Protein AF-A0A6C0ICA8-F1 (afdb_monomer)

Sequence (171 aa):
MSYQELGDITKPAILRLAHRVGVVRVSGLMFEETRGILGSFLQEFLRRVVIHTEHDRKHTISVNHVYASMWPNKVLLTTKDLKDCQSKSKDIQTCLSIPKAPFERLVRAIVQVYKKDLRIQGEAALLIQYYTEMYLLKLWSLAHRMAMHGHRMTVEPRDLQSARYALKMAM

Organism: NCBI:txid1070528

Structure (mmCIF, N/CA/C/O backbone):
data_AF-A0A6C0ICA8-F1
#
_entry.id   AF-A0A6C0ICA8-F1
#
loop_
_atom_site.group_PDB
_atom_site.id
_atom_site.type_symbol
_atom_site.label_atom_id
_atom_site.label_alt_id
_atom_site.label_comp_id
_atom_site.label_asym_id
_atom_site.label_entity_id
_atom_site.label_seq_id
_atom_site.pdbx_PDB_ins_code
_atom_site.Cartn_x
_atom_site.Cartn_y
_atom_site.Cartn_z
_atom_site.occupancy
_atom_site.B_iso_or_equiv
_atom_site.auth_seq_id
_atom_site.auth_comp_id
_atom_site.auth_asym_id
_atom_site.auth_atom_id
_atom_site.pdbx_PDB_model_num
ATOM 1 N N . MET A 1 1 ? -13.265 -8.937 -6.103 1.00 47.97 1 MET A N 1
ATOM 2 C CA . MET A 1 1 ? -13.313 -7.470 -5.933 1.00 47.97 1 MET A CA 1
ATOM 3 C C . MET A 1 1 ? -13.176 -6.861 -7.312 1.00 47.97 1 MET A C 1
ATOM 5 O O . MET A 1 1 ? -12.211 -7.181 -7.994 1.00 47.97 1 MET A O 1
ATOM 9 N N . SER A 1 2 ? -14.178 -6.112 -7.764 1.00 43.03 2 SER A N 1
ATOM 10 C CA . SER A 1 2 ? -14.187 -5.490 -9.088 1.00 43.03 2 SER A CA 1
ATOM 11 C C . SER A 1 2 ? -13.023 -4.504 -9.209 1.00 43.03 2 SER A C 1
ATOM 13 O O . SER A 1 2 ? -12.790 -3.677 -8.332 1.00 43.03 2 SER A O 1
ATOM 15 N N . TYR A 1 3 ? -12.282 -4.603 -10.310 1.00 48.94 3 TYR A N 1
ATOM 16 C CA . TYR A 1 3 ? -11.069 -3.838 -10.620 1.00 48.94 3 TYR A CA 1
ATOM 17 C C . TYR A 1 3 ? -11.259 -2.303 -10.652 1.00 48.94 3 TYR A C 1
ATOM 19 O O . TYR A 1 3 ? -10.282 -1.568 -10.782 1.00 48.94 3 TYR A O 1
ATOM 27 N N . GLN A 1 4 ? -12.494 -1.809 -10.509 1.00 46.94 4 GLN A N 1
ATOM 28 C CA . GLN A 1 4 ? -12.851 -0.391 -10.577 1.00 46.94 4 GLN A CA 1
ATOM 29 C C . GLN A 1 4 ? -12.370 0.446 -9.380 1.00 46.94 4 GLN A C 1
ATOM 31 O O . GLN A 1 4 ? -12.014 1.603 -9.580 1.00 46.94 4 GLN A O 1
ATOM 36 N N . GLU A 1 5 ? -12.273 -0.106 -8.165 1.00 50.31 5 G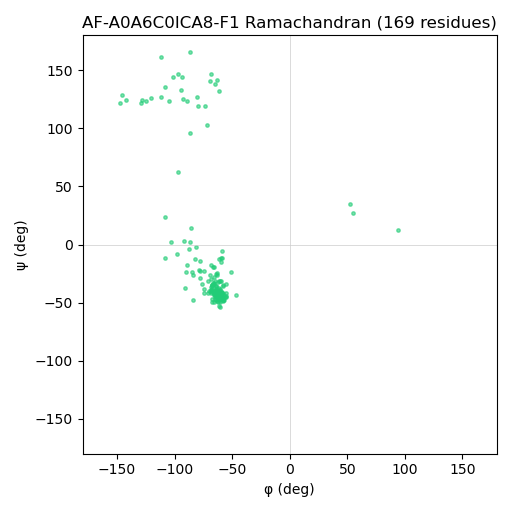LU A N 1
ATOM 37 C CA . GLU A 1 5 ? -11.858 0.685 -6.985 1.00 50.31 5 GLU A CA 1
ATOM 38 C C . GLU A 1 5 ? -10.342 0.934 -6.908 1.00 50.31 5 GLU A C 1
ATOM 40 O O . GLU A 1 5 ? -9.880 1.817 -6.189 1.00 50.31 5 GLU A O 1
ATOM 45 N N . LEU A 1 6 ? -9.541 0.204 -7.693 1.00 57.41 6 LEU A N 1
ATOM 46 C CA . LEU A 1 6 ? -8.088 0.400 -7.756 1.00 57.41 6 LEU A CA 1
ATOM 47 C C . LEU A 1 6 ? -7.646 1.451 -8.787 1.00 57.41 6 LEU A C 1
ATOM 49 O O . LEU A 1 6 ? -6.455 1.778 -8.855 1.00 57.41 6 LEU A O 1
ATOM 53 N N . GLY A 1 7 ? -8.584 2.003 -9.564 1.00 58.06 7 GLY A N 1
ATOM 54 C CA . GLY A 1 7 ? -8.331 3.110 -10.491 1.00 58.06 7 GLY A CA 1
ATOM 55 C C . GLY A 1 7 ? -7.896 4.402 -9.789 1.00 58.06 7 GLY A C 1
ATOM 56 O O . GLY A 1 7 ? -7.139 5.185 -10.363 1.00 58.06 7 GLY A O 1
ATOM 57 N N . ASP A 1 8 ? -8.279 4.573 -8.520 1.00 63.91 8 ASP A N 1
ATOM 58 C CA . ASP A 1 8 ? -7.925 5.729 -7.688 1.00 63.91 8 ASP A CA 1
ATOM 59 C C . ASP A 1 8 ? -6.418 5.815 -7.383 1.00 63.91 8 ASP A C 1
ATOM 61 O O . ASP A 1 8 ? -5.888 6.887 -7.070 1.00 63.91 8 ASP A O 1
ATOM 65 N N . ILE A 1 9 ? -5.687 4.703 -7.522 1.00 74.75 9 ILE A N 1
ATOM 66 C CA . ILE A 1 9 ? -4.230 4.691 -7.391 1.00 74.75 9 ILE A CA 1
ATOM 67 C C . ILE A 1 9 ? -3.618 5.030 -8.742 1.00 74.75 9 ILE A C 1
ATOM 69 O O . ILE A 1 9 ? -3.441 4.199 -9.645 1.00 74.75 9 ILE A O 1
ATOM 73 N N . THR A 1 10 ? -3.303 6.313 -8.866 1.00 80.25 10 THR A N 1
ATOM 74 C CA . THR A 1 10 ? -2.771 6.914 -10.082 1.00 80.25 10 THR A CA 1
ATOM 75 C C . THR A 1 10 ? -1.405 6.318 -10.449 1.00 80.25 10 THR A C 1
ATOM 77 O O . THR A 1 10 ? -0.557 6.062 -9.593 1.00 80.25 10 THR A O 1
ATOM 80 N N . LYS A 1 11 ? -1.160 6.123 -11.754 1.00 84.00 11 LYS A N 1
ATOM 81 C CA . LYS A 1 11 ? 0.163 5.739 -12.291 1.00 84.00 11 LYS A CA 1
ATOM 82 C C 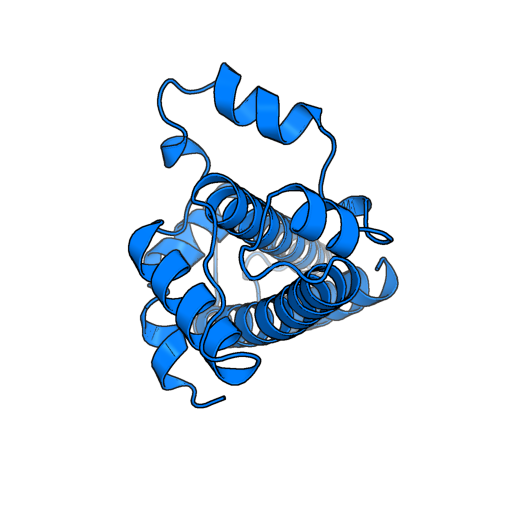. LYS A 1 11 ? 1.319 6.590 -11.717 1.00 84.00 11 LYS A C 1
ATOM 84 O O . LYS A 1 11 ? 2.321 5.995 -11.320 1.00 84.00 11 LYS A O 1
ATOM 89 N N . PRO A 1 12 ? 1.204 7.932 -11.585 1.00 85.31 12 PRO A N 1
ATOM 90 C CA . PRO A 1 12 ? 2.254 8.741 -10.964 1.00 85.31 12 PRO A CA 1
ATOM 91 C C . PRO A 1 12 ? 2.539 8.395 -9.497 1.00 85.31 12 PRO A C 1
ATOM 93 O O . PRO A 1 12 ? 3.688 8.510 -9.083 1.00 85.31 12 PRO A O 1
ATOM 96 N N . ALA A 1 13 ? 1.557 7.942 -8.708 1.00 84.56 13 ALA A N 1
ATOM 97 C CA . ALA A 1 13 ? 1.817 7.512 -7.331 1.00 84.56 13 ALA A CA 1
ATOM 98 C C . ALA A 1 13 ? 2.723 6.272 -7.284 1.00 84.56 13 ALA A C 1
ATOM 100 O O . ALA A 1 13 ? 3.671 6.225 -6.502 1.00 84.56 13 ALA A O 1
ATOM 101 N N . ILE A 1 14 ? 2.483 5.307 -8.178 1.00 86.81 14 ILE A N 1
ATOM 102 C CA . ILE A 1 14 ? 3.310 4.099 -8.302 1.00 86.81 14 ILE A CA 1
ATOM 103 C C . ILE A 1 14 ? 4.714 4.451 -8.814 1.00 86.81 14 ILE A C 1
ATOM 105 O O . ILE A 1 14 ? 5.700 3.932 -8.300 1.00 86.81 14 ILE A O 1
ATOM 109 N N . LEU A 1 15 ? 4.828 5.371 -9.777 1.00 87.31 15 LEU A N 1
ATOM 110 C CA . LEU A 1 15 ? 6.134 5.828 -10.263 1.00 87.31 15 LEU A CA 1
ATOM 111 C C . LEU A 1 15 ? 6.949 6.538 -9.177 1.00 87.31 15 LEU A C 1
ATOM 113 O O . LEU A 1 15 ? 8.142 6.277 -9.064 1.00 87.31 15 LEU A O 1
ATOM 117 N N . ARG A 1 16 ? 6.324 7.373 -8.333 1.00 86.75 16 ARG A N 1
ATOM 118 C CA . ARG A 1 16 ? 7.013 7.987 -7.182 1.00 86.75 16 ARG A CA 1
ATOM 119 C C . ARG A 1 16 ? 7.597 6.934 -6.238 1.00 86.75 16 ARG A C 1
ATOM 121 O O . ARG A 1 16 ? 8.737 7.088 -5.806 1.00 86.75 16 ARG A O 1
ATOM 128 N N . LEU A 1 17 ? 6.856 5.854 -5.969 1.00 84.19 17 LEU A N 1
ATOM 129 C CA . LEU A 1 17 ? 7.352 4.724 -5.174 1.00 84.19 17 LEU A CA 1
ATOM 130 C C . LEU A 1 17 ? 8.540 4.033 -5.855 1.00 84.19 17 LEU A C 1
ATOM 132 O O . LEU A 1 17 ? 9.567 3.817 -5.218 1.00 84.19 17 LEU A O 1
ATOM 136 N N . ALA A 1 18 ? 8.423 3.724 -7.148 1.00 85.81 18 ALA A N 1
ATOM 137 C CA . ALA A 1 18 ? 9.469 3.031 -7.897 1.00 85.81 18 ALA A CA 1
ATOM 138 C C . ALA A 1 18 ? 10.762 3.864 -7.975 1.00 85.81 18 ALA A C 1
ATOM 140 O O . ALA A 1 18 ? 11.852 3.360 -7.701 1.00 85.81 18 ALA A O 1
ATOM 141 N N . HIS A 1 19 ? 10.645 5.161 -8.264 1.00 84.81 19 HIS A N 1
ATOM 142 C CA . HIS A 1 19 ? 11.791 6.066 -8.354 1.00 84.81 19 HIS A CA 1
ATOM 143 C C . HIS A 1 19 ? 12.456 6.287 -6.992 1.00 84.81 19 HIS A C 1
ATOM 145 O O . HIS A 1 19 ? 13.679 6.366 -6.924 1.00 84.81 19 HIS A O 1
ATOM 151 N N . ARG A 1 20 ? 11.688 6.313 -5.892 1.00 81.56 20 ARG A N 1
ATOM 152 C CA . ARG A 1 20 ? 12.242 6.384 -4.528 1.00 81.56 20 ARG A CA 1
ATOM 153 C C . ARG A 1 20 ? 13.140 5.187 -4.199 1.00 81.56 20 ARG A C 1
ATOM 155 O O . ARG A 1 20 ? 14.087 5.327 -3.436 1.00 81.56 20 ARG A O 1
ATOM 162 N N . VAL A 1 21 ? 12.848 4.025 -4.777 1.00 81.25 21 VAL A N 1
ATOM 163 C CA . VAL A 1 21 ? 13.643 2.798 -4.626 1.00 81.25 21 VAL A CA 1
ATOM 164 C C . VAL A 1 21 ? 14.859 2.766 -5.569 1.00 81.25 21 VAL A C 1
ATOM 166 O O . VAL A 1 21 ? 15.750 1.942 -5.382 1.00 81.25 21 VAL A O 1
ATOM 169 N N . GLY A 1 22 ? 14.929 3.666 -6.554 1.00 81.12 22 GLY A N 1
ATOM 170 C CA . GLY A 1 22 ? 15.986 3.699 -7.570 1.00 81.12 22 GLY A CA 1
ATOM 171 C C . GLY A 1 22 ? 15.638 2.952 -8.862 1.00 81.12 22 GLY A C 1
ATOM 172 O O . GLY A 1 22 ? 16.511 2.723 -9.696 1.00 81.12 22 GLY A O 1
ATOM 173 N N . VAL A 1 23 ? 14.371 2.576 -9.064 1.00 85.12 23 VAL A N 1
ATOM 174 C CA . VAL A 1 23 ? 13.936 1.947 -10.315 1.00 85.12 23 VAL A CA 1
ATOM 175 C C . VAL A 1 23 ? 13.868 2.996 -11.418 1.00 85.12 23 VAL A C 1
ATOM 177 O O . VAL A 1 23 ? 13.093 3.944 -11.335 1.00 85.12 23 VAL A O 1
ATOM 180 N N . VAL A 1 24 ? 14.659 2.791 -12.471 1.00 80.50 24 VAL A N 1
ATOM 181 C CA . VAL A 1 24 ? 14.771 3.732 -13.596 1.00 80.50 24 VAL A CA 1
ATOM 182 C C . VAL A 1 24 ? 13.771 3.418 -14.711 1.00 80.50 24 VAL A C 1
ATOM 184 O O . VAL A 1 24 ? 13.238 4.328 -15.339 1.00 80.50 24 VAL A O 1
ATOM 187 N N . ARG A 1 25 ? 13.505 2.132 -14.984 1.00 87.19 25 ARG A N 1
ATOM 188 C CA . ARG A 1 25 ? 12.614 1.701 -16.074 1.00 87.19 25 ARG A CA 1
ATOM 189 C C . ARG A 1 25 ? 11.560 0.732 -15.555 1.00 87.19 25 ARG A C 1
ATOM 191 O O . ARG A 1 25 ? 11.877 -0.305 -14.976 1.00 87.19 25 ARG A O 1
ATOM 198 N N . VAL A 1 26 ? 10.298 1.074 -15.794 1.00 87.81 26 VAL A N 1
ATOM 199 C CA . VAL A 1 26 ? 9.131 0.306 -15.347 1.00 87.81 26 VAL A CA 1
ATOM 200 C C . VAL A 1 26 ? 8.310 -0.110 -16.563 1.00 87.81 26 VAL A C 1
ATOM 202 O O . VAL A 1 26 ? 7.936 0.737 -17.373 1.00 87.81 26 VAL A O 1
ATOM 205 N N . SER A 1 27 ? 8.025 -1.408 -16.695 1.00 89.62 27 SER A N 1
ATOM 206 C CA . SER A 1 27 ? 7.120 -1.916 -17.735 1.00 89.62 27 SER A CA 1
ATOM 207 C C . SER A 1 27 ? 5.666 -1.487 -17.480 1.00 89.62 27 SER A C 1
ATOM 209 O O . SER A 1 27 ? 5.227 -1.410 -16.335 1.00 89.62 27 SER A O 1
ATOM 211 N N . GLY A 1 28 ? 4.882 -1.245 -18.537 1.00 85.81 28 GLY A N 1
ATOM 212 C CA . GLY A 1 28 ? 3.483 -0.802 -18.422 1.00 85.81 28 GLY A CA 1
ATOM 213 C C . GLY A 1 28 ? 2.574 -1.782 -17.665 1.00 85.81 28 GLY A C 1
ATOM 214 O O . GLY A 1 28 ? 1.683 -1.355 -16.932 1.00 85.81 28 GLY A O 1
ATOM 215 N N . LEU A 1 29 ? 2.854 -3.085 -17.759 1.00 86.94 29 LEU A N 1
ATOM 216 C CA . LEU A 1 29 ? 2.104 -4.140 -17.061 1.00 86.94 29 LEU A CA 1
ATOM 217 C C . LEU A 1 29 ? 2.305 -4.109 -15.533 1.00 86.94 29 LEU A C 1
ATOM 219 O O . LEU A 1 29 ? 1.492 -4.632 -14.775 1.00 86.94 29 LEU A O 1
ATOM 223 N N . MET A 1 30 ? 3.354 -3.437 -15.050 1.00 88.19 30 MET A N 1
ATOM 224 C CA . MET A 1 30 ? 3.658 -3.344 -13.618 1.00 88.19 30 MET A CA 1
ATOM 225 C C . MET A 1 30 ? 2.608 -2.563 -12.837 1.00 88.19 30 MET A C 1
ATOM 227 O O . MET A 1 30 ? 2.421 -2.805 -11.645 1.00 88.19 30 MET A O 1
ATOM 231 N N . PHE A 1 31 ? 1.923 -1.617 -13.483 1.00 87.44 31 PHE A N 1
ATOM 232 C CA . PHE A 1 31 ? 0.906 -0.810 -12.814 1.00 87.44 31 PHE A CA 1
ATOM 233 C C . PHE A 1 31 ? -0.322 -1.640 -12.442 1.00 87.44 31 PHE A C 1
ATOM 235 O O . PHE A 1 31 ? -0.925 -1.402 -11.398 1.00 87.44 31 PHE A O 1
ATOM 242 N N . GLU A 1 32 ? -0.701 -2.598 -13.282 1.00 86.19 32 GLU A N 1
ATOM 243 C CA . GLU A 1 32 ? -1.822 -3.504 -13.019 1.00 86.19 32 GLU A CA 1
ATOM 244 C C . GLU A 1 32 ? -1.438 -4.550 -11.975 1.00 86.19 32 GLU A C 1
ATOM 246 O O . GLU A 1 32 ? -2.184 -4.760 -11.019 1.00 86.19 32 GLU A O 1
ATOM 251 N N . GLU A 1 33 ? -0.227 -5.101 -12.071 1.00 87.62 33 GLU A N 1
ATOM 252 C CA . GLU A 1 33 ? 0.258 -6.089 -11.107 1.00 87.62 33 GLU A CA 1
ATOM 253 C C . GLU A 1 33 ? 0.417 -5.484 -9.703 1.00 87.62 33 GLU A C 1
ATOM 255 O O . GLU A 1 33 ? -0.061 -6.042 -8.716 1.00 87.62 33 GLU A O 1
ATOM 260 N N . THR A 1 34 ? 1.017 -4.291 -9.599 1.00 88.62 34 THR A N 1
ATOM 261 C CA . THR A 1 34 ? 1.182 -3.587 -8.312 1.00 88.62 34 THR A CA 1
ATOM 262 C C . THR A 1 34 ? -0.171 -3.308 -7.665 1.00 88.62 34 THR A C 1
ATOM 264 O O . THR A 1 34 ? -0.326 -3.468 -6.454 1.00 88.62 34 THR A O 1
ATOM 267 N N . ARG A 1 35 ? -1.169 -2.932 -8.472 1.00 87.25 35 ARG A N 1
ATOM 268 C CA . ARG A 1 35 ? -2.551 -2.761 -8.024 1.00 87.25 35 ARG A CA 1
ATOM 269 C C . ARG A 1 35 ? -3.116 -4.081 -7.495 1.00 87.25 35 ARG A C 1
ATOM 271 O O . ARG A 1 35 ? -3.549 -4.128 -6.348 1.00 87.25 35 ARG A O 1
ATOM 278 N N . GLY A 1 36 ? -3.043 -5.166 -8.263 1.00 86.94 36 GLY A N 1
ATOM 279 C CA . GLY A 1 36 ? -3.535 -6.479 -7.828 1.00 86.94 36 GLY A CA 1
ATOM 280 C C . GLY A 1 36 ? -2.915 -6.958 -6.507 1.00 86.94 36 GLY A C 1
ATOM 281 O O . GLY A 1 36 ? -3.624 -7.440 -5.617 1.00 86.94 36 GLY A O 1
ATOM 282 N N . ILE A 1 37 ? -1.605 -6.759 -6.341 1.00 87.50 37 ILE A N 1
ATOM 283 C CA . ILE A 1 3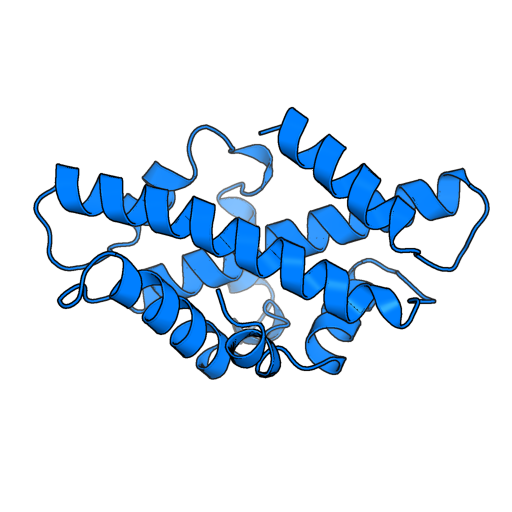7 ? -0.884 -7.092 -5.106 1.00 87.50 37 ILE A CA 1
ATOM 284 C C . ILE A 1 37 ? -1.374 -6.238 -3.939 1.00 87.50 37 ILE A C 1
ATOM 286 O O . ILE A 1 37 ? -1.669 -6.771 -2.871 1.00 87.50 37 ILE A O 1
ATOM 290 N N . LEU A 1 38 ? -1.502 -4.931 -4.148 1.00 87.12 38 LEU A N 1
ATOM 291 C CA . LEU A 1 38 ? -1.975 -4.004 -3.132 1.00 87.12 38 LEU A CA 1
ATOM 292 C C . LEU A 1 38 ? -3.399 -4.326 -2.662 1.00 87.12 38 LEU A C 1
ATOM 294 O O . LEU A 1 38 ? -3.656 -4.339 -1.461 1.00 87.12 38 LEU A O 1
ATOM 298 N N . GLY A 1 39 ? -4.310 -4.629 -3.589 1.00 86.75 39 GLY A N 1
ATOM 299 C CA . GLY A 1 39 ? -5.674 -5.038 -3.251 1.00 86.75 39 GLY A CA 1
ATOM 300 C C . GLY A 1 39 ? -5.691 -6.314 -2.408 1.00 86.75 39 GLY A C 1
ATOM 301 O O . GLY A 1 39 ? -6.316 -6.344 -1.352 1.00 86.75 39 GLY A O 1
ATOM 302 N N . SER A 1 40 ? -4.934 -7.332 -2.828 1.00 87.12 40 SER A N 1
ATOM 303 C CA . SER A 1 40 ? -4.827 -8.605 -2.099 1.00 87.12 40 SER A CA 1
ATOM 304 C C . SER A 1 40 ? -4.240 -8.415 -0.694 1.00 87.12 40 SER A C 1
ATOM 306 O O . SER A 1 40 ? -4.729 -8.990 0.277 1.00 87.12 40 SER A O 1
ATOM 308 N N . PHE A 1 41 ? -3.208 -7.577 -0.577 1.00 86.88 41 PHE A N 1
ATOM 309 C CA . PHE A 1 41 ? -2.565 -7.250 0.692 1.00 86.88 41 PHE A CA 1
ATOM 310 C C . PHE A 1 41 ? -3.514 -6.516 1.645 1.00 86.88 41 PHE A C 1
ATOM 312 O O . PHE A 1 41 ? -3.648 -6.912 2.801 1.00 86.88 41 PHE A O 1
ATOM 319 N N . LEU A 1 42 ? -4.212 -5.482 1.163 1.00 88.38 42 LEU A N 1
ATOM 320 C CA . LEU A 1 42 ? -5.168 -4.728 1.974 1.00 88.38 42 LEU A CA 1
ATOM 321 C C . LEU A 1 42 ? -6.342 -5.594 2.425 1.00 88.38 42 LEU A C 1
ATOM 323 O O . LEU A 1 42 ? -6.768 -5.471 3.568 1.00 88.38 42 LEU A O 1
ATOM 327 N N . GLN A 1 43 ? -6.844 -6.490 1.574 1.00 88.31 43 GLN A N 1
ATOM 328 C CA . GLN A 1 43 ? -7.896 -7.428 1.965 1.00 88.31 43 GLN A CA 1
ATOM 329 C C . GLN A 1 43 ? -7.452 -8.343 3.109 1.00 88.31 43 GLN A C 1
ATOM 331 O O . GLN A 1 43 ? -8.178 -8.466 4.095 1.00 88.31 43 GLN A O 1
ATOM 336 N N . GLU A 1 44 ? -6.274 -8.960 2.990 1.00 87.00 44 GLU A N 1
ATOM 337 C CA . GLU A 1 44 ? -5.727 -9.854 4.016 1.00 87.00 44 GLU A CA 1
ATOM 338 C C . GLU A 1 44 ? -5.458 -9.101 5.325 1.00 87.00 44 GLU A C 1
ATOM 340 O O . GLU A 1 44 ? -5.824 -9.558 6.410 1.00 87.00 44 GLU A O 1
ATOM 345 N N . PHE A 1 45 ? -4.873 -7.908 5.231 1.00 88.50 45 PHE A N 1
ATOM 346 C CA . PHE A 1 45 ? -4.555 -7.092 6.394 1.00 88.50 45 PHE A CA 1
ATOM 347 C C . PHE A 1 45 ? -5.808 -6.576 7.107 1.00 88.50 45 PHE A C 1
ATOM 349 O O . PHE A 1 45 ? -5.955 -6.749 8.316 1.00 88.50 45 PHE A O 1
ATOM 356 N N . LEU A 1 46 ? -6.752 -5.988 6.369 1.00 89.31 46 LEU A N 1
ATOM 357 C CA . LEU A 1 46 ? -7.980 -5.444 6.950 1.00 89.31 46 LEU A CA 1
ATOM 358 C C . LEU A 1 46 ? -8.867 -6.544 7.527 1.00 89.31 46 LEU A C 1
ATOM 360 O O . LEU A 1 46 ? -9.465 -6.332 8.578 1.00 89.31 46 LEU A O 1
ATOM 364 N N . ARG A 1 47 ? -8.883 -7.741 6.929 1.00 89.38 47 ARG A N 1
ATOM 365 C CA . ARG A 1 47 ? -9.534 -8.911 7.529 1.00 89.38 47 ARG A CA 1
ATOM 366 C C . ARG A 1 47 ? -8.975 -9.206 8.924 1.00 89.38 47 ARG A C 1
ATOM 368 O O . ARG A 1 47 ? -9.749 -9.406 9.856 1.00 89.38 47 ARG A O 1
ATOM 375 N N . ARG A 1 48 ? -7.648 -9.184 9.100 1.00 88.81 48 ARG A N 1
ATOM 376 C CA . ARG A 1 48 ? -7.007 -9.381 10.415 1.00 88.81 48 ARG A CA 1
ATOM 377 C C . ARG A 1 48 ? -7.335 -8.261 11.393 1.00 88.81 48 ARG A C 1
ATOM 379 O O . ARG A 1 48 ? -7.605 -8.547 12.557 1.00 88.81 48 ARG A O 1
ATOM 386 N N . VAL A 1 49 ? -7.329 -7.006 10.945 1.00 89.31 49 VAL A N 1
ATOM 387 C CA . VAL A 1 49 ? -7.716 -5.861 11.787 1.00 89.31 49 VAL A CA 1
ATOM 388 C C . VAL A 1 49 ? -9.150 -6.027 12.289 1.00 89.31 49 VAL A C 1
ATOM 390 O O . VAL A 1 49 ? -9.399 -5.848 13.480 1.00 89.31 49 VAL A O 1
ATOM 393 N N . VAL A 1 50 ? -10.081 -6.420 11.413 1.00 90.44 50 VAL A N 1
ATOM 394 C CA . VAL A 1 50 ? -11.487 -6.641 11.780 1.00 90.44 50 VAL A CA 1
ATOM 395 C C . VAL A 1 50 ? -11.611 -7.738 12.841 1.00 90.44 50 VAL A C 1
ATOM 397 O O . VAL A 1 50 ? -12.253 -7.505 13.862 1.00 90.44 50 VAL A O 1
ATOM 400 N N . ILE A 1 51 ? -10.912 -8.866 12.683 1.00 90.50 51 ILE A N 1
ATOM 401 C CA . ILE A 1 51 ? -10.897 -9.951 13.684 1.00 90.50 51 ILE A CA 1
ATOM 402 C C . ILE A 1 51 ? -10.471 -9.438 15.070 1.00 90.50 51 ILE A C 1
ATOM 404 O O . ILE A 1 51 ? -11.114 -9.747 16.071 1.00 90.50 51 ILE A O 1
ATOM 408 N N . HIS A 1 52 ? -9.429 -8.604 15.143 1.00 88.38 52 HIS A N 1
ATOM 409 C CA . HIS A 1 52 ? -8.987 -8.024 16.416 1.00 88.38 52 HIS A CA 1
ATOM 410 C C . HIS A 1 52 ? -10.008 -7.034 16.993 1.00 88.38 52 HIS A C 1
ATOM 412 O O . HIS A 1 52 ? -10.218 -7.004 18.202 1.00 88.38 52 HIS A O 1
ATOM 418 N N . THR A 1 53 ? -10.687 -6.246 16.153 1.00 89.56 53 THR A N 1
ATOM 419 C CA . THR A 1 53 ? -11.764 -5.371 16.649 1.00 89.56 53 THR A CA 1
ATOM 420 C C . THR A 1 53 ? -12.957 -6.145 17.198 1.00 89.56 53 THR A C 1
ATOM 422 O O . THR A 1 53 ? -13.592 -5.696 18.154 1.00 89.56 53 THR A O 1
ATOM 425 N N . GLU A 1 54 ? -13.265 -7.301 16.609 1.00 89.12 54 GLU A N 1
ATOM 426 C CA . GLU A 1 54 ? -14.338 -8.182 17.069 1.00 89.12 54 GLU A CA 1
ATOM 427 C C . GLU A 1 54 ? -13.983 -8.868 18.383 1.00 89.12 54 GLU A C 1
ATOM 429 O O . GLU A 1 54 ? -14.817 -8.897 19.288 1.00 89.12 54 GLU A O 1
ATOM 434 N N . HIS A 1 55 ? -12.736 -9.325 18.520 1.00 90.12 55 HIS A N 1
ATOM 435 C CA . HIS A 1 55 ? -12.203 -9.848 19.774 1.00 90.12 55 HIS A CA 1
ATOM 436 C C . HIS A 1 55 ? -12.352 -8.835 20.922 1.00 90.12 55 HIS A C 1
ATOM 438 O O . HIS A 1 55 ? -12.850 -9.173 21.995 1.00 90.12 55 HIS A O 1
ATOM 444 N N . ASP A 1 56 ? -12.021 -7.568 20.666 1.00 89.06 56 ASP A N 1
ATOM 445 C CA . ASP A 1 56 ? -12.111 -6.491 21.658 1.00 89.06 56 ASP A CA 1
ATOM 446 C C . ASP A 1 56 ? -13.534 -5.920 21.819 1.00 89.06 56 ASP A C 1
ATOM 448 O O . ASP A 1 56 ? -13.752 -5.027 22.642 1.00 89.06 56 ASP A O 1
ATOM 452 N N . ARG A 1 57 ? -14.511 -6.409 21.037 1.00 88.00 57 ARG A N 1
ATOM 453 C CA . ARG A 1 57 ? -15.914 -5.948 20.997 1.00 88.00 57 ARG A CA 1
ATOM 454 C C . ARG A 1 57 ? -16.063 -4.434 20.789 1.00 88.00 57 ARG A C 1
ATOM 456 O O . ARG A 1 57 ? -16.985 -3.810 21.313 1.00 88.00 57 ARG A O 1
ATOM 463 N N . LYS A 1 58 ? -15.167 -3.824 20.007 1.00 88.25 58 LYS A N 1
ATOM 464 C CA . LYS A 1 58 ? -15.194 -2.384 19.698 1.00 88.25 58 LYS A CA 1
ATOM 465 C C . LYS A 1 58 ? -15.765 -2.121 18.308 1.00 88.25 58 LYS A C 1
ATOM 467 O O . LYS A 1 58 ? -15.496 -2.840 17.351 1.00 88.25 58 LYS A O 1
ATOM 472 N N . HIS A 1 59 ? -16.497 -1.015 18.180 1.00 87.62 59 HIS A N 1
ATOM 473 C CA . HIS A 1 59 ? -17.009 -0.512 16.895 1.00 87.62 59 HIS A CA 1
ATOM 474 C C . HIS A 1 59 ? -16.059 0.490 16.213 1.00 87.62 59 HIS A C 1
ATOM 476 O O . HIS A 1 59 ? -16.371 1.016 15.145 1.00 87.62 59 HIS A O 1
ATOM 482 N N . THR A 1 60 ? -14.891 0.738 16.815 1.00 89.56 60 THR A N 1
ATOM 483 C CA . THR A 1 60 ? -13.878 1.668 16.307 1.00 89.56 60 THR A CA 1
ATOM 484 C C . THR A 1 60 ? -12.532 0.964 16.162 1.00 89.56 60 THR A C 1
ATOM 486 O O . THR A 1 60 ? -11.987 0.450 17.140 1.00 89.56 60 THR A O 1
ATOM 489 N N . ILE A 1 61 ? -11.954 0.991 14.960 1.00 88.69 61 ILE A N 1
ATOM 490 C CA . ILE A 1 61 ? -10.578 0.561 14.708 1.00 88.69 61 ILE A CA 1
ATOM 491 C C . ILE A 1 61 ? -9.629 1.605 15.302 1.00 88.69 61 ILE A C 1
ATOM 493 O O . ILE A 1 61 ? -9.431 2.681 14.735 1.00 88.69 61 ILE A O 1
ATOM 497 N N . SER A 1 62 ? -9.053 1.271 16.455 1.00 88.75 62 SER A N 1
ATOM 498 C CA . SER A 1 62 ? -7.914 1.966 17.050 1.00 88.75 62 SER A CA 1
ATOM 499 C C . SER A 1 62 ? -6.570 1.431 16.539 1.00 88.75 62 SER A C 1
ATOM 501 O O . SER A 1 62 ? -6.487 0.346 15.960 1.00 88.75 62 SER A O 1
ATOM 503 N N . VAL A 1 63 ? -5.506 2.192 16.798 1.00 85.94 63 VAL A N 1
ATOM 504 C CA . VAL A 1 63 ? -4.118 1.894 16.416 1.00 85.94 63 VAL A CA 1
ATOM 505 C C . VAL A 1 63 ? -3.647 0.553 16.995 1.00 85.94 63 VAL A C 1
ATOM 507 O O . VAL A 1 63 ? -2.947 -0.199 16.324 1.00 85.94 63 VAL A O 1
ATOM 510 N N . ASN A 1 64 ? -4.099 0.199 18.201 1.00 85.62 64 ASN A N 1
ATOM 511 C CA . ASN A 1 64 ? -3.732 -1.062 18.852 1.00 85.62 64 ASN A CA 1
ATOM 512 C C . ASN A 1 64 ? -4.182 -2.295 18.056 1.00 85.62 64 ASN A C 1
ATOM 514 O O . ASN A 1 64 ? -3.419 -3.250 17.942 1.00 85.62 64 ASN A O 1
ATOM 518 N N . HIS A 1 65 ? -5.373 -2.264 17.447 1.00 87.50 65 HIS A N 1
ATOM 519 C CA . HIS A 1 65 ? -5.841 -3.382 16.620 1.00 87.50 65 HIS A CA 1
ATOM 520 C C . HIS A 1 65 ? -4.993 -3.527 15.351 1.00 87.50 65 HIS A C 1
ATOM 522 O O . HIS A 1 65 ? -4.721 -4.640 14.905 1.00 87.50 65 HIS A O 1
ATOM 528 N N . VAL A 1 66 ? -4.532 -2.400 14.792 1.00 85.88 66 VAL A N 1
ATOM 529 C CA . VAL A 1 66 ? -3.617 -2.388 13.646 1.00 85.88 66 VAL A CA 1
ATOM 530 C C . VAL A 1 66 ? -2.274 -2.996 14.052 1.00 85.88 66 VAL A C 1
ATOM 532 O O . VAL A 1 66 ? -1.827 -3.935 13.403 1.00 85.88 66 VAL A O 1
ATOM 535 N N . TYR A 1 67 ? -1.679 -2.570 15.169 1.00 83.94 67 TYR A N 1
ATOM 536 C CA . TYR A 1 67 ? -0.434 -3.164 15.670 1.00 83.94 67 TYR A CA 1
ATOM 537 C C . TYR A 1 67 ? -0.548 -4.665 15.953 1.00 83.94 67 TYR A C 1
ATOM 539 O O . TYR A 1 67 ? 0.353 -5.419 15.591 1.00 83.94 67 TYR A O 1
ATOM 547 N N . ALA A 1 68 ? -1.652 -5.113 16.551 1.00 83.06 68 ALA A N 1
ATOM 548 C CA . ALA A 1 68 ? -1.880 -6.532 16.811 1.00 83.06 68 ALA A CA 1
ATOM 549 C C . ALA A 1 68 ? -1.967 -7.339 15.505 1.00 83.06 68 ALA A C 1
ATOM 551 O O . ALA A 1 68 ? -1.329 -8.379 15.373 1.00 83.06 68 ALA A O 1
ATOM 552 N N . SER A 1 69 ? -2.658 -6.806 14.491 1.00 82.19 69 SER A N 1
ATOM 553 C CA . SER A 1 69 ? -2.780 -7.452 13.177 1.00 82.19 69 SER A CA 1
ATOM 554 C C . SER A 1 69 ? -1.469 -7.539 12.382 1.00 82.19 69 SER A C 1
ATOM 556 O O . SER A 1 69 ? -1.365 -8.352 11.463 1.00 82.19 69 SER A O 1
ATOM 558 N N . MET A 1 70 ? -0.468 -6.722 12.732 1.00 78.88 70 MET A N 1
ATOM 559 C CA . MET A 1 70 ? 0.865 -6.750 12.120 1.00 78.88 70 MET A CA 1
ATOM 560 C C . MET A 1 70 ? 1.734 -7.891 12.660 1.00 78.88 70 MET A C 1
ATOM 562 O O . MET A 1 70 ? 2.684 -8.292 11.991 1.00 78.88 70 MET A O 1
ATOM 566 N N . TRP A 1 71 ? 1.434 -8.427 13.846 1.00 58.12 71 TRP A N 1
ATOM 567 C CA . TRP A 1 71 ? 2.139 -9.571 14.426 1.00 58.12 71 TRP A CA 1
ATOM 568 C C . TRP A 1 71 ? 1.614 -10.862 13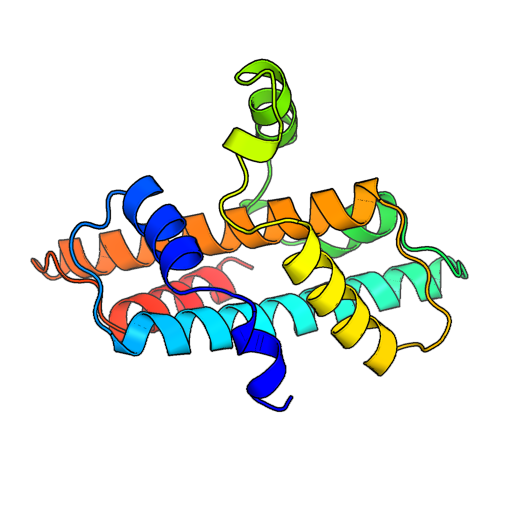.775 1.00 58.12 71 TRP A C 1
ATOM 570 O O . TRP A 1 71 ? 0.407 -11.098 13.831 1.00 58.12 71 TRP A O 1
ATOM 580 N N . PRO A 1 72 ? 2.447 -11.668 13.081 1.00 54.56 72 PRO A N 1
ATOM 581 C CA . PRO A 1 72 ? 3.848 -12.029 13.366 1.00 54.56 72 PRO A CA 1
ATOM 582 C C . PRO A 1 72 ? 4.911 -11.316 12.504 1.00 54.56 72 PRO A C 1
ATOM 584 O O . PRO A 1 72 ? 6.112 -11.534 12.667 1.00 54.56 72 PRO A O 1
ATOM 587 N N . ASN A 1 73 ? 4.496 -10.416 11.616 1.00 60.88 73 ASN A N 1
ATO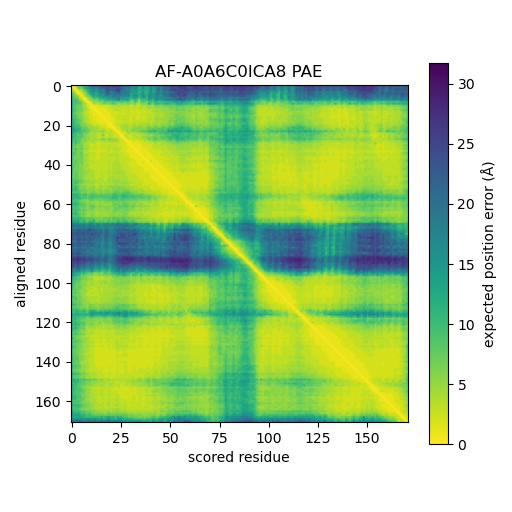M 588 C CA . ASN A 1 73 ? 5.293 -9.922 10.495 1.00 60.88 73 ASN A CA 1
ATOM 589 C C . ASN A 1 73 ? 5.974 -8.589 10.797 1.00 60.88 73 ASN A C 1
ATOM 591 O O . ASN A 1 73 ? 5.769 -7.577 10.125 1.00 60.88 73 ASN A O 1
ATOM 595 N N . LYS A 1 74 ? 6.856 -8.619 11.807 1.00 54.88 74 LYS A N 1
ATOM 596 C CA . LYS A 1 74 ? 7.702 -7.487 12.236 1.00 54.88 74 LYS A CA 1
ATOM 597 C C . LYS A 1 74 ? 8.686 -6.979 11.180 1.00 54.88 74 LYS A C 1
ATOM 599 O O . LYS A 1 74 ? 9.261 -5.913 11.370 1.00 54.88 74 LYS A O 1
ATOM 604 N N . VAL A 1 75 ? 8.891 -7.710 10.081 1.00 52.12 75 VAL A N 1
ATOM 605 C CA . VAL A 1 75 ? 9.931 -7.432 9.070 1.00 52.12 75 VAL A CA 1
ATOM 606 C C . VAL A 1 75 ? 9.785 -6.044 8.418 1.00 52.12 75 VAL A C 1
ATOM 608 O O . VAL A 1 75 ? 10.728 -5.553 7.802 1.00 52.12 75 VAL A O 1
ATOM 611 N N . LEU A 1 76 ? 8.633 -5.382 8.564 1.00 51.97 76 LEU A N 1
ATOM 612 C CA . LEU A 1 76 ? 8.316 -4.139 7.860 1.00 51.97 76 LEU A CA 1
ATOM 613 C C . LEU A 1 76 ? 8.301 -2.867 8.729 1.00 51.97 76 LEU A C 1
ATOM 615 O O . LEU A 1 76 ? 8.272 -1.785 8.149 1.00 51.97 76 LEU A O 1
ATOM 619 N N . LEU A 1 77 ? 8.340 -2.947 10.068 1.00 51.56 77 LEU A N 1
ATOM 620 C CA . LEU A 1 77 ? 8.427 -1.754 10.927 1.00 51.56 77 LEU A CA 1
ATOM 621 C C . LEU A 1 77 ? 9.327 -1.965 12.142 1.00 51.56 77 LEU A C 1
ATOM 623 O O . LEU A 1 77 ? 9.038 -2.794 13.007 1.00 51.56 77 LEU A O 1
ATOM 627 N N . THR A 1 78 ? 10.323 -1.094 12.293 1.00 48.06 78 THR A N 1
ATOM 628 C CA . THR A 1 78 ? 10.825 -0.736 13.620 1.00 48.06 78 THR A CA 1
ATOM 629 C C . THR A 1 78 ? 10.163 0.570 14.065 1.00 48.06 78 THR A C 1
ATOM 631 O O . THR A 1 78 ? 9.857 1.443 13.258 1.00 48.06 78 THR A O 1
ATOM 634 N N . THR A 1 79 ? 9.919 0.745 15.366 1.00 44.81 79 THR A N 1
ATOM 635 C CA . THR A 1 79 ? 9.319 1.975 15.933 1.00 44.81 79 THR A CA 1
ATOM 636 C C . THR A 1 79 ? 10.140 3.246 15.660 1.00 44.81 79 THR A C 1
ATOM 638 O O . THR A 1 79 ? 9.640 4.353 15.869 1.00 44.81 79 THR A O 1
ATOM 641 N N . LYS A 1 80 ? 11.382 3.096 15.175 1.00 49.66 80 LYS A N 1
ATOM 642 C CA . LYS A 1 80 ? 12.233 4.180 14.674 1.00 49.66 80 LYS A CA 1
ATOM 643 C C . LYS A 1 80 ? 11.722 4.755 13.354 1.00 49.66 80 LYS A C 1
ATOM 645 O O . LYS A 1 80 ? 11.665 5.969 13.235 1.00 49.66 80 LYS A O 1
ATOM 650 N N . ASP A 1 81 ? 11.231 3.930 12.432 1.00 51.81 81 ASP A N 1
ATOM 651 C CA . ASP A 1 81 ? 10.884 4.368 11.072 1.00 51.81 81 ASP A CA 1
ATOM 652 C C . ASP A 1 81 ? 9.660 5.317 11.042 1.00 51.81 81 ASP A C 1
ATOM 654 O O . ASP A 1 81 ? 9.582 6.227 10.213 1.00 51.81 81 ASP A O 1
ATOM 658 N N . LEU A 1 82 ? 8.730 5.167 12.000 1.00 49.88 82 LEU A N 1
ATOM 659 C CA . LEU A 1 82 ? 7.574 6.063 12.173 1.00 49.88 82 LEU A CA 1
ATOM 660 C C . LEU A 1 82 ? 7.978 7.418 12.790 1.00 49.88 82 LEU A C 1
ATOM 662 O O . LEU A 1 82 ? 7.466 8.461 12.384 1.00 49.88 82 LEU A O 1
ATOM 666 N N . LYS A 1 83 ? 8.919 7.410 13.748 1.00 50.50 83 LYS A N 1
ATOM 667 C CA . LYS A 1 83 ? 9.450 8.627 14.389 1.00 50.50 83 LYS A CA 1
ATOM 668 C C . LYS A 1 83 ? 10.432 9.374 13.484 1.00 50.50 83 LYS A C 1
ATOM 670 O O . LYS A 1 83 ? 10.421 10.599 13.470 1.00 50.50 83 LYS A O 1
ATOM 675 N N . ASP A 1 84 ? 11.210 8.666 12.672 1.00 50.03 84 ASP A N 1
ATOM 676 C CA . ASP A 1 84 ? 12.136 9.254 11.700 1.00 50.03 84 ASP A CA 1
ATOM 677 C C . ASP A 1 84 ? 11.389 9.975 10.568 1.00 50.03 84 ASP A C 1
ATOM 679 O O . ASP A 1 84 ? 11.824 11.043 10.131 1.00 50.03 84 ASP A O 1
ATOM 683 N N . CYS A 1 85 ? 10.218 9.468 10.155 1.00 50.16 85 CYS A N 1
ATOM 684 C CA . CYS A 1 85 ? 9.322 10.195 9.246 1.00 50.16 85 CYS A CA 1
ATOM 685 C C . CYS A 1 85 ? 8.733 11.471 9.860 1.00 50.16 85 CYS A C 1
ATOM 687 O O . CYS A 1 85 ? 8.531 12.446 9.142 1.00 50.16 85 CYS A O 1
ATOM 689 N N . GLN A 1 86 ? 8.482 11.493 11.172 1.00 48.03 86 GLN A N 1
ATOM 690 C CA . GLN A 1 86 ? 8.040 12.699 11.882 1.00 48.03 86 GLN A CA 1
ATOM 691 C C . GLN A 1 86 ? 9.195 13.676 12.161 1.00 48.03 86 GLN A C 1
ATOM 693 O O . GLN A 1 86 ? 8.974 14.880 12.229 1.00 48.03 86 GLN A O 1
ATOM 698 N N . SER A 1 87 ? 10.429 13.181 12.310 1.00 46.72 87 SER A N 1
ATOM 699 C CA . SER A 1 87 ? 11.584 13.990 12.715 1.00 46.72 87 SER A CA 1
ATOM 700 C C . SER A 1 87 ? 12.366 14.611 11.550 1.00 46.72 87 SER A C 1
ATOM 702 O O . SER A 1 87 ? 13.059 15.603 11.770 1.00 46.72 87 SER A O 1
ATOM 704 N N . LYS A 1 88 ? 12.300 14.058 10.328 1.00 45.91 88 LYS A N 1
ATOM 705 C CA . LYS A 1 88 ? 13.055 14.566 9.159 1.00 45.91 88 LYS A CA 1
ATOM 706 C C . LYS A 1 88 ? 12.260 15.480 8.224 1.00 45.91 88 LYS A C 1
ATOM 708 O O . LYS A 1 88 ? 12.849 16.070 7.322 1.00 45.91 88 LYS A O 1
ATOM 713 N N . SER A 1 89 ? 10.951 15.629 8.408 1.00 38.53 89 SER A N 1
ATOM 714 C CA . SER A 1 89 ? 10.136 16.481 7.545 1.00 38.53 89 SER A CA 1
ATOM 715 C C . SER A 1 89 ? 9.015 17.138 8.336 1.00 38.53 89 SER A C 1
ATOM 717 O O . SER A 1 89 ? 8.261 16.455 9.020 1.00 38.53 89 SER A O 1
ATOM 719 N N . LYS A 1 90 ? 8.892 18.465 8.221 1.00 38.88 90 LYS A N 1
ATOM 720 C CA . LYS A 1 90 ? 7.787 19.242 8.806 1.00 38.88 90 LYS A CA 1
ATOM 721 C C . LYS A 1 90 ? 6.406 18.800 8.304 1.00 38.88 90 LYS A C 1
ATOM 723 O O . LYS A 1 90 ? 5.420 19.148 8.937 1.00 38.88 90 LYS A O 1
ATOM 728 N N . ASP A 1 91 ? 6.340 17.966 7.265 1.00 35.22 91 ASP A N 1
ATOM 729 C CA . ASP A 1 91 ? 5.101 17.399 6.757 1.00 35.22 91 ASP A CA 1
ATOM 730 C C . ASP A 1 91 ? 5.212 15.877 6.618 1.00 35.22 91 ASP A C 1
ATOM 732 O O . ASP A 1 91 ? 6.005 15.345 5.842 1.00 35.22 91 ASP A O 1
ATOM 736 N N . ILE A 1 92 ? 4.323 15.156 7.305 1.00 46.38 92 ILE A N 1
ATOM 737 C CA . ILE A 1 92 ? 4.078 13.713 7.122 1.00 46.38 92 ILE A CA 1
ATOM 738 C C . ILE A 1 92 ? 3.838 13.377 5.632 1.00 46.38 92 ILE A C 1
ATOM 740 O O . ILE A 1 92 ? 4.118 12.266 5.188 1.00 46.38 92 ILE A O 1
ATOM 744 N N . GLN A 1 93 ? 3.398 14.351 4.827 1.00 42.72 93 GLN A N 1
ATOM 745 C CA . GLN A 1 93 ? 3.165 14.222 3.385 1.00 42.72 93 GLN A CA 1
ATOM 746 C C . GLN A 1 93 ? 4.424 13.917 2.557 1.00 42.72 93 GLN A C 1
ATOM 748 O O . GLN A 1 93 ? 4.313 13.302 1.502 1.00 42.72 93 GLN A O 1
ATOM 753 N N . THR A 1 94 ? 5.625 14.259 3.026 1.00 49.88 94 THR A N 1
ATOM 754 C CA . THR A 1 94 ? 6.875 13.996 2.2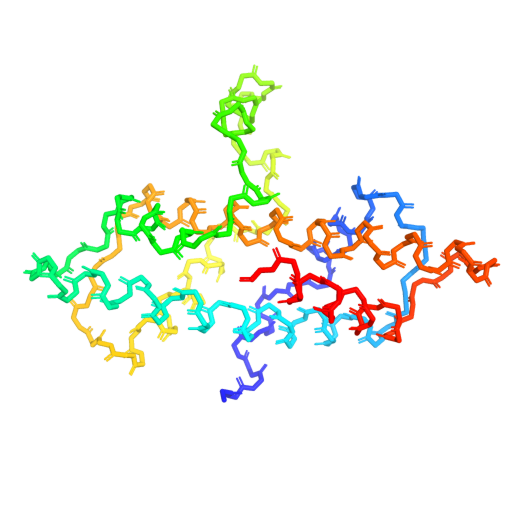84 1.00 49.88 94 THR A CA 1
ATOM 755 C C . THR A 1 94 ? 7.260 12.513 2.323 1.00 49.88 94 THR A C 1
ATOM 757 O O . THR A 1 94 ? 7.942 11.999 1.431 1.00 49.88 94 THR A O 1
ATOM 760 N N . CYS A 1 95 ? 6.773 11.788 3.332 1.00 59.16 95 CYS A N 1
ATOM 761 C CA . CYS A 1 95 ? 7.001 10.359 3.489 1.00 59.16 95 CYS A CA 1
ATOM 762 C C . CYS A 1 95 ? 6.027 9.484 2.695 1.00 59.16 95 CYS A C 1
ATOM 764 O O . CYS A 1 95 ? 6.409 8.374 2.333 1.00 59.16 95 CYS A O 1
ATOM 766 N N . LEU A 1 96 ? 4.815 9.954 2.386 1.00 70.44 96 LEU A N 1
ATOM 767 C CA . LEU A 1 96 ? 3.786 9.132 1.744 1.00 70.44 96 LEU A CA 1
ATOM 768 C C . LEU A 1 96 ? 3.621 9.485 0.258 1.00 70.44 96 LEU A C 1
ATOM 770 O O . LEU A 1 96 ? 3.395 10.629 -0.121 1.00 70.44 96 LEU A O 1
ATOM 774 N N . SER A 1 97 ? 3.772 8.487 -0.606 1.00 76.06 97 SER A N 1
ATOM 775 C CA . SER A 1 97 ? 3.676 8.622 -2.062 1.00 76.06 97 SER A CA 1
ATOM 776 C C . SER A 1 97 ? 2.235 8.540 -2.562 1.00 76.06 97 SER A C 1
ATOM 778 O O . SER A 1 97 ? 1.939 9.052 -3.651 1.00 76.06 97 SER A O 1
ATOM 780 N N . ILE A 1 98 ? 1.341 7.908 -1.795 1.00 82.75 98 ILE A N 1
ATOM 781 C CA . ILE A 1 98 ? -0.082 7.780 -2.109 1.00 82.75 98 ILE A CA 1
ATOM 782 C C . ILE A 1 98 ? -0.847 8.919 -1.408 1.00 82.75 98 ILE A C 1
ATOM 784 O O . ILE A 1 98 ? -0.628 9.176 -0.225 1.00 82.75 98 ILE A O 1
ATOM 788 N N . PRO A 1 99 ? -1.761 9.631 -2.093 1.00 82.69 99 PRO A N 1
ATOM 789 C CA . PRO A 1 99 ? -2.574 10.647 -1.432 1.00 82.69 99 PRO A CA 1
ATOM 790 C C . PRO A 1 99 ? -3.509 10.023 -0.379 1.00 82.69 99 PRO A C 1
ATOM 792 O O . PRO A 1 99 ? -4.140 8.996 -0.628 1.00 82.69 99 PRO A O 1
ATOM 795 N N . LYS A 1 100 ? -3.637 10.664 0.791 1.00 80.94 100 LYS A N 1
ATOM 796 C CA . LYS A 1 100 ? -4.398 10.130 1.939 1.00 80.94 100 LYS A CA 1
ATOM 797 C C . LYS A 1 100 ? -5.888 9.916 1.642 1.00 80.94 100 LYS A C 1
ATOM 799 O O . LYS A 1 100 ? -6.440 8.884 1.997 1.00 80.94 100 LYS A O 1
ATOM 804 N N . ALA A 1 101 ? -6.537 10.870 0.973 1.00 83.06 101 ALA A N 1
ATOM 805 C CA . ALA A 1 101 ? -7.974 10.813 0.693 1.00 83.06 101 ALA A CA 1
ATOM 806 C C . ALA A 1 101 ? -8.407 9.589 -0.150 1.00 83.06 101 ALA A C 1
ATOM 808 O O . ALA A 1 101 ? -9.285 8.854 0.305 1.00 83.06 101 ALA A O 1
ATOM 809 N N . PRO A 1 102 ? -7.818 9.305 -1.333 1.00 85.12 102 PRO A N 1
ATOM 810 C CA . PRO A 1 102 ? -8.176 8.114 -2.106 1.00 85.12 102 PRO A CA 1
ATOM 811 C C . PRO A 1 102 ? -7.835 6.818 -1.364 1.00 85.12 102 PRO A C 1
ATOM 813 O O . PRO A 1 102 ? -8.607 5.864 -1.428 1.00 85.12 102 PRO A O 1
ATOM 816 N N . PHE A 1 103 ? -6.734 6.793 -0.605 1.00 86.31 103 PHE A N 1
ATOM 817 C CA . PHE A 1 103 ? -6.382 5.630 0.206 1.00 86.31 103 PHE A CA 1
ATOM 818 C C . PHE A 1 103 ? -7.419 5.359 1.303 1.00 86.31 103 PHE A C 1
ATOM 820 O O . PHE A 1 103 ? -7.849 4.225 1.496 1.00 86.31 103 PHE A O 1
ATOM 827 N N . GLU A 1 104 ? -7.875 6.403 1.993 1.00 85.88 104 GLU A N 1
ATOM 828 C CA . GLU A 1 104 ? -8.890 6.273 3.033 1.00 85.88 104 GLU A CA 1
ATOM 829 C C . GLU A 1 104 ? -10.236 5.792 2.469 1.00 85.88 104 GLU A C 1
ATOM 831 O O . GLU A 1 104 ? -10.877 4.936 3.081 1.00 85.88 104 GLU A O 1
ATOM 836 N N . ARG A 1 105 ? -10.646 6.275 1.284 1.00 86.19 105 ARG A N 1
ATOM 837 C CA . ARG A 1 105 ? -11.850 5.776 0.591 1.00 86.19 105 ARG A CA 1
ATOM 838 C C . ARG A 1 105 ? -11.747 4.281 0.289 1.00 86.19 105 ARG A C 1
ATOM 840 O O . ARG A 1 105 ? -12.683 3.549 0.597 1.00 86.19 105 ARG A O 1
ATOM 847 N N . LEU A 1 106 ? -10.602 3.832 -0.229 1.00 86.38 106 LEU A N 1
ATOM 848 C CA . LEU A 1 106 ? -10.345 2.419 -0.522 1.00 86.38 106 LEU A CA 1
ATOM 849 C C . LEU A 1 106 ? -10.420 1.552 0.743 1.00 86.38 106 LEU A C 1
ATOM 851 O O . LEU A 1 106 ? -11.087 0.521 0.757 1.00 86.38 106 LEU A O 1
ATOM 855 N N . VAL A 1 107 ? -9.769 1.979 1.828 1.00 88.38 107 VAL A N 1
ATOM 856 C CA . VAL A 1 107 ? -9.801 1.243 3.100 1.00 88.38 107 VAL A CA 1
ATOM 857 C C . VAL A 1 107 ? -11.230 1.148 3.635 1.00 88.38 107 VAL A C 1
ATOM 859 O O . VAL A 1 107 ? -11.647 0.076 4.070 1.00 88.38 107 VAL A O 1
ATOM 862 N N . ARG A 1 108 ? -12.005 2.238 3.575 1.00 87.69 108 ARG A N 1
ATOM 863 C CA . ARG A 1 108 ? -13.410 2.240 4.007 1.00 87.69 108 ARG A CA 1
ATOM 864 C C . ARG A 1 108 ? -14.269 1.305 3.159 1.00 87.69 108 ARG A C 1
ATOM 866 O O . ARG A 1 108 ? -15.041 0.550 3.742 1.00 87.69 108 ARG A O 1
ATOM 873 N N . ALA A 1 109 ? -14.100 1.306 1.838 1.00 86.50 109 ALA A N 1
ATOM 874 C CA . ALA A 1 109 ? -14.818 0.404 0.940 1.00 86.50 109 ALA A CA 1
ATOM 875 C C . ALA A 1 109 ? -14.560 -1.069 1.299 1.00 86.50 109 ALA A C 1
ATOM 877 O O . ALA A 1 109 ? -15.501 -1.834 1.499 1.00 86.50 109 ALA A O 1
ATOM 878 N N . ILE A 1 110 ? -13.292 -1.449 1.507 1.00 87.00 110 ILE A N 1
ATOM 879 C CA . ILE A 1 110 ? -12.922 -2.823 1.883 1.00 87.00 110 ILE A CA 1
ATOM 880 C C . ILE A 1 110 ? -13.475 -3.195 3.266 1.00 87.00 110 ILE A C 1
ATOM 882 O O . ILE A 1 110 ? -14.000 -4.291 3.447 1.00 87.00 110 ILE A O 1
ATOM 886 N N . VAL A 1 111 ? -13.384 -2.301 4.254 1.00 87.06 111 VAL A N 1
ATOM 887 C CA . VAL A 1 111 ? -13.883 -2.565 5.615 1.00 87.06 111 VAL A CA 1
ATOM 888 C C . VAL A 1 111 ? -15.406 -2.733 5.640 1.00 87.06 111 VAL A C 1
ATOM 890 O O . VAL A 1 111 ? -15.904 -3.624 6.331 1.00 87.06 111 VAL A O 1
ATOM 893 N N . GLN A 1 112 ? -16.145 -1.938 4.862 1.00 85.69 112 GLN A N 1
ATOM 894 C CA . GLN A 1 112 ? -17.608 -2.012 4.785 1.00 85.69 112 GLN A CA 1
ATOM 895 C C . GLN A 1 112 ? -18.121 -3.346 4.231 1.00 85.69 112 GLN A C 1
ATOM 897 O O . GLN A 1 112 ? -19.223 -3.761 4.592 1.00 85.69 112 GLN A O 1
ATOM 902 N N . VAL A 1 113 ? -17.326 -4.042 3.406 1.00 87.25 113 VAL A N 1
ATOM 903 C CA . VAL A 1 113 ? -17.646 -5.399 2.924 1.00 87.25 113 VAL A CA 1
ATOM 904 C C . VAL A 1 113 ? -17.681 -6.406 4.075 1.00 87.25 113 VAL A C 1
ATOM 906 O O . VAL A 1 113 ? -18.507 -7.315 4.063 1.00 87.25 113 VAL A O 1
ATOM 909 N N . TYR A 1 114 ? -16.816 -6.242 5.078 1.00 85.06 114 TYR A N 1
ATOM 910 C CA . TYR A 1 114 ? -16.773 -7.128 6.241 1.00 85.06 114 TYR A CA 1
ATOM 911 C C . TYR A 1 114 ? -17.802 -6.729 7.303 1.00 85.06 114 TYR A C 1
ATOM 913 O O . TYR A 1 114 ? -18.537 -7.582 7.797 1.00 85.06 114 TYR A O 1
ATOM 921 N N . LYS A 1 115 ? -17.877 -5.437 7.655 1.00 84.12 115 LYS A N 1
ATOM 922 C CA . LYS A 1 115 ? -18.782 -4.933 8.699 1.00 84.12 115 LYS A CA 1
ATOM 923 C C . LYS A 1 115 ? -19.256 -3.515 8.384 1.00 84.12 115 LYS A C 1
ATOM 925 O O . LYS A 1 115 ? -18.450 -2.593 8.280 1.00 84.12 115 LYS A O 1
ATOM 930 N N . LYS A 1 116 ? -20.578 -3.334 8.281 1.00 79.69 116 LYS A N 1
ATOM 931 C CA . LYS A 1 116 ? -21.205 -2.081 7.816 1.00 79.69 116 LYS A CA 1
ATOM 932 C C . LYS A 1 116 ? -21.065 -0.899 8.792 1.00 79.69 116 LYS A C 1
ATOM 934 O O . LYS A 1 116 ? -20.993 0.235 8.336 1.00 79.69 116 LYS A O 1
ATOM 939 N N . ASP A 1 117 ? -20.918 -1.157 10.095 1.00 81.69 117 ASP A N 1
ATOM 940 C CA . ASP A 1 117 ? -20.930 -0.114 11.143 1.00 81.69 117 ASP A CA 1
ATOM 941 C C . ASP A 1 117 ? -19.562 0.164 11.791 1.00 81.69 117 ASP A C 1
ATOM 943 O O . ASP A 1 117 ? -19.482 0.626 12.933 1.00 81.69 117 ASP A O 1
ATOM 947 N N . LEU A 1 118 ? -18.459 -0.142 11.100 1.00 85.81 118 LEU A N 1
ATOM 948 C CA . LEU A 1 118 ? -17.122 0.020 11.670 1.00 85.81 118 LEU A CA 1
ATOM 949 C C . LEU A 1 118 ? -16.550 1.422 11.402 1.00 85.81 118 LEU A C 1
ATOM 951 O O . LEU A 1 118 ? -16.417 1.861 10.258 1.00 85.81 118 LEU A O 1
ATOM 955 N N . ARG A 1 119 ? -1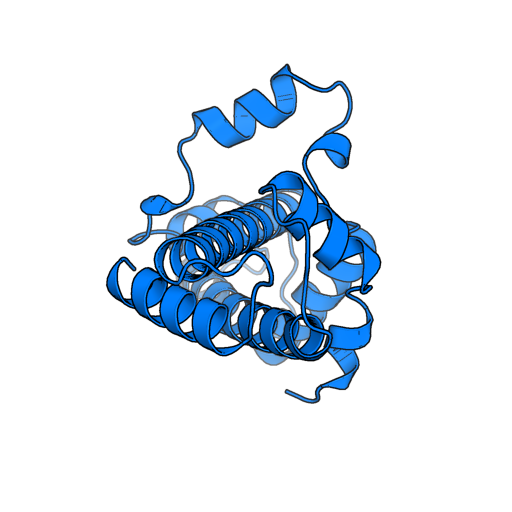6.177 2.132 12.471 1.00 88.62 119 ARG A N 1
ATOM 956 C CA . ARG A 1 119 ? -15.525 3.450 12.399 1.00 88.62 119 ARG A CA 1
ATOM 957 C C . ARG A 1 119 ? -14.006 3.289 12.432 1.00 88.62 119 ARG A C 1
ATOM 959 O O . ARG A 1 119 ? -13.487 2.438 13.144 1.00 88.62 119 ARG A O 1
ATOM 966 N N . ILE A 1 120 ? -13.278 4.127 11.698 1.00 87.75 120 ILE A N 1
ATOM 967 C CA . ILE A 1 120 ? -11.806 4.107 11.660 1.00 87.75 120 ILE A CA 1
ATOM 968 C C . ILE A 1 120 ? -11.281 5.380 12.320 1.00 87.75 120 ILE A C 1
ATOM 970 O O . ILE A 1 120 ? -11.685 6.479 11.936 1.00 87.75 120 ILE A O 1
ATOM 974 N N . GLN A 1 121 ? -10.390 5.239 13.305 1.00 89.44 121 GLN A N 1
ATOM 975 C CA . GLN A 1 121 ? -9.673 6.369 13.897 1.00 89.44 121 GLN A CA 1
ATOM 976 C C . GLN A 1 121 ? -8.677 6.949 12.877 1.00 89.44 121 GLN A C 1
ATOM 978 O O . GLN A 1 121 ? -8.004 6.200 12.168 1.00 89.44 121 GLN A O 1
ATOM 983 N N . GLY A 1 122 ? -8.533 8.277 12.818 1.00 83.38 122 GLY A N 1
ATOM 984 C CA . GLY A 1 122 ? -7.652 8.934 11.840 1.00 83.38 122 GLY A CA 1
ATOM 985 C C . GLY A 1 122 ? -6.182 8.493 11.923 1.00 83.38 122 GLY A C 1
ATOM 986 O O . GLY A 1 122 ? -5.524 8.340 10.895 1.00 83.38 122 GLY A O 1
ATOM 987 N N . GLU A 1 123 ? -5.687 8.222 13.132 1.00 83.38 123 GLU A N 1
ATOM 988 C CA . GLU A 1 123 ? -4.337 7.691 13.370 1.00 83.38 123 GLU A CA 1
ATOM 989 C C . GLU A 1 123 ? -4.176 6.250 12.872 1.00 83.38 123 GLU A C 1
ATOM 991 O O . GLU A 1 123 ? -3.152 5.905 12.285 1.00 83.38 123 GLU A O 1
ATOM 996 N N . ALA A 1 124 ? -5.204 5.413 13.046 1.00 86.31 124 ALA A N 1
ATOM 997 C CA . ALA A 1 124 ? -5.187 4.035 12.566 1.00 86.31 124 ALA A CA 1
ATOM 998 C C . ALA A 1 124 ? -5.159 3.990 11.032 1.00 86.31 124 ALA A C 1
ATOM 1000 O O . ALA A 1 124 ? -4.380 3.234 10.458 1.00 86.31 124 ALA A O 1
ATOM 1001 N N . ALA A 1 125 ? -5.938 4.849 10.364 1.00 86.81 125 ALA A N 1
ATOM 1002 C CA . ALA A 1 125 ? -5.909 4.980 8.906 1.00 86.81 125 ALA A CA 1
ATOM 1003 C C . ALA A 1 125 ? -4.514 5.375 8.388 1.00 86.81 125 ALA A C 1
ATOM 1005 O O . ALA A 1 125 ? -4.038 4.810 7.403 1.00 86.81 125 ALA A O 1
ATOM 1006 N N . LEU A 1 126 ? -3.834 6.298 9.079 1.00 83.75 126 LEU A N 1
ATOM 1007 C CA . LEU A 1 126 ? -2.469 6.700 8.736 1.00 83.75 126 LEU A CA 1
ATOM 1008 C C . LEU A 1 126 ? -1.470 5.549 8.914 1.00 83.75 126 LEU A C 1
ATOM 1010 O O . LEU A 1 126 ? -0.624 5.340 8.048 1.00 83.75 126 LEU A O 1
ATOM 1014 N N . LEU A 1 127 ? -1.578 4.781 10.002 1.00 83.88 127 LEU A N 1
ATOM 1015 C CA . LEU A 1 127 ? -0.705 3.631 10.242 1.00 83.88 127 LEU A CA 1
ATOM 1016 C C . LEU A 1 127 ? -0.894 2.541 9.177 1.00 83.88 127 LEU A C 1
ATOM 1018 O O . LEU A 1 127 ? 0.090 2.000 8.675 1.00 83.88 127 LEU A O 1
ATOM 1022 N N . ILE A 1 128 ? -2.144 2.260 8.792 1.00 86.44 128 ILE A N 1
ATOM 1023 C CA . ILE A 1 128 ? -2.465 1.333 7.696 1.00 86.44 128 ILE A CA 1
ATOM 1024 C C . ILE A 1 128 ? -1.815 1.819 6.394 1.00 86.44 128 ILE A C 1
ATOM 1026 O O . ILE A 1 128 ? -1.203 1.025 5.677 1.00 86.44 128 ILE A O 1
ATOM 1030 N N . GLN A 1 129 ? -1.903 3.120 6.100 1.00 86.12 129 GLN A N 1
ATOM 1031 C CA . GLN A 1 129 ? -1.291 3.696 4.905 1.00 86.12 129 GLN A CA 1
ATOM 1032 C C . GLN A 1 129 ? 0.230 3.549 4.918 1.00 86.12 129 GLN A C 1
ATOM 1034 O O . GLN A 1 129 ? 0.810 3.045 3.958 1.00 86.12 129 GLN A O 1
ATOM 1039 N N . TYR A 1 130 ? 0.865 3.928 6.023 1.00 82.81 130 TYR A N 1
ATOM 1040 C CA . TYR A 1 130 ? 2.307 3.819 6.190 1.00 82.81 130 TYR A CA 1
ATOM 1041 C C . TYR A 1 130 ? 2.790 2.376 6.007 1.00 82.81 130 TYR A C 1
ATOM 1043 O O . TYR A 1 130 ? 3.701 2.119 5.223 1.00 82.81 130 TYR A O 1
ATOM 1051 N N . TYR A 1 131 ? 2.130 1.417 6.660 1.00 83.81 131 TYR A N 1
ATOM 1052 C CA . TYR A 1 131 ? 2.458 -0.001 6.532 1.00 83.81 131 TYR A CA 1
ATOM 1053 C C . TYR A 1 131 ? 2.369 -0.496 5.089 1.00 83.81 131 TYR A C 1
ATOM 1055 O O . TYR A 1 131 ? 3.253 -1.197 4.596 1.00 83.81 131 TYR A O 1
ATOM 1063 N N . THR A 1 132 ? 1.309 -0.086 4.402 1.00 86.25 132 THR A N 1
ATOM 1064 C CA . THR A 1 132 ? 1.048 -0.474 3.021 1.00 86.25 132 THR A CA 1
ATOM 1065 C C . THR A 1 132 ? 2.098 0.090 2.069 1.00 86.25 132 THR A C 1
ATOM 1067 O O . THR A 1 132 ? 2.603 -0.625 1.206 1.00 86.25 132 THR A O 1
ATOM 1070 N N . GLU A 1 133 ? 2.488 1.352 2.238 1.00 84.81 133 GLU A N 1
ATOM 1071 C CA . GLU A 1 133 ? 3.547 1.948 1.426 1.00 84.81 133 GLU A CA 1
ATOM 1072 C C . GLU A 1 133 ? 4.917 1.326 1.704 1.00 84.81 133 GLU A C 1
ATOM 1074 O O . GLU A 1 133 ? 5.662 1.063 0.762 1.00 84.81 133 GLU A O 1
ATOM 1079 N N . MET A 1 134 ? 5.232 1.010 2.962 1.00 81.50 134 MET A N 1
ATOM 1080 C CA . MET A 1 134 ? 6.471 0.311 3.320 1.00 81.50 134 MET A CA 1
ATOM 1081 C C . MET A 1 134 ? 6.536 -1.092 2.709 1.00 81.50 134 MET A C 1
ATOM 1083 O O . MET A 1 134 ? 7.576 -1.486 2.175 1.00 81.50 134 MET A O 1
ATOM 1087 N N . TYR A 1 135 ? 5.419 -1.823 2.715 1.00 84.62 135 TYR A N 1
ATOM 1088 C CA . TYR A 1 135 ? 5.303 -3.104 2.022 1.00 84.62 135 TYR A CA 1
ATOM 1089 C C . TYR A 1 135 ? 5.590 -2.960 0.521 1.00 84.62 135 TYR A C 1
ATOM 1091 O O . TYR A 1 135 ? 6.407 -3.702 -0.028 1.00 84.62 135 TYR A O 1
ATOM 1099 N N . LEU A 1 136 ? 4.986 -1.965 -0.137 1.00 86.44 136 LEU A N 1
ATOM 1100 C CA . LEU A 1 136 ? 5.222 -1.705 -1.557 1.00 86.44 136 LEU A CA 1
ATOM 1101 C C . LEU A 1 136 ? 6.675 -1.305 -1.837 1.00 86.44 136 LEU A C 1
ATOM 1103 O O . LEU A 1 136 ? 7.272 -1.836 -2.769 1.00 86.44 136 LEU A O 1
ATOM 1107 N N . LEU A 1 137 ? 7.277 -0.424 -1.035 1.00 85.56 137 LEU A N 1
ATOM 1108 C CA . LEU A 1 137 ? 8.685 -0.041 -1.187 1.00 85.56 137 LEU A CA 1
ATOM 1109 C C . LEU A 1 137 ? 9.611 -1.255 -1.061 1.00 85.56 137 LEU A C 1
ATOM 1111 O O . LEU A 1 137 ? 10.538 -1.415 -1.857 1.00 85.56 137 LEU A O 1
ATOM 1115 N N . LYS A 1 138 ? 9.339 -2.149 -0.104 1.00 85.38 138 LYS A N 1
ATOM 1116 C CA . LYS A 1 138 ? 10.113 -3.381 0.064 1.00 85.38 138 LYS A CA 1
ATOM 1117 C C . LYS A 1 138 ? 9.944 -4.326 -1.125 1.00 85.38 138 LYS A C 1
ATOM 1119 O O . LYS A 1 138 ? 10.940 -4.861 -1.613 1.00 85.38 138 LYS A O 1
ATOM 1124 N N . LEU A 1 139 ? 8.715 -4.498 -1.609 1.00 87.75 139 LEU A N 1
ATOM 1125 C CA . LEU A 1 139 ? 8.403 -5.296 -2.795 1.00 87.75 139 LEU A CA 1
ATOM 1126 C C . LEU A 1 139 ? 9.155 -4.773 -4.026 1.00 87.75 139 LEU A C 1
ATOM 1128 O O . LEU A 1 139 ? 9.829 -5.543 -4.707 1.00 87.75 139 LEU A O 1
ATOM 1132 N N . TRP A 1 140 ? 9.101 -3.463 -4.270 1.00 88.56 140 TRP A N 1
ATOM 1133 C CA . TRP A 1 140 ? 9.814 -2.816 -5.371 1.00 88.56 140 TRP A CA 1
ATOM 1134 C C . TRP A 1 140 ? 11.333 -2.924 -5.228 1.00 88.56 140 TRP A C 1
ATOM 1136 O O . TRP A 1 140 ? 12.018 -3.149 -6.221 1.00 88.56 140 TRP A O 1
ATOM 1146 N N . SER A 1 141 ? 11.869 -2.827 -4.009 1.00 89.44 141 SER A N 1
ATOM 1147 C CA . SER A 1 141 ? 13.307 -2.987 -3.747 1.00 89.44 141 SER A CA 1
ATOM 1148 C C . SER A 1 141 ? 13.794 -4.398 -4.070 1.00 89.44 141 SER A C 1
ATOM 1150 O O . SER A 1 141 ? 14.848 -4.573 -4.686 1.00 89.44 141 SER A O 1
ATOM 1152 N N . LEU A 1 142 ? 13.005 -5.411 -3.709 1.00 89.00 142 LEU A N 1
ATOM 1153 C CA . LEU A 1 142 ? 13.296 -6.796 -4.059 1.00 89.00 142 LEU A CA 1
ATOM 1154 C C . LEU A 1 142 ? 13.171 -7.027 -5.564 1.00 89.00 142 LEU A C 1
ATOM 1156 O O . LEU A 1 142 ? 14.090 -7.582 -6.157 1.00 89.00 142 LEU A O 1
ATOM 1160 N N . ALA A 1 143 ? 12.099 -6.550 -6.197 1.00 91.19 143 ALA A N 1
ATOM 1161 C CA . ALA A 1 143 ? 11.915 -6.678 -7.642 1.00 91.19 143 ALA A CA 1
ATOM 1162 C C . ALA A 1 143 ? 13.053 -6.004 -8.426 1.00 91.19 143 ALA A C 1
ATOM 1164 O O . ALA A 1 143 ? 13.582 -6.582 -9.372 1.00 91.19 143 ALA A O 1
ATOM 1165 N N . HIS A 1 144 ? 13.500 -4.824 -7.986 1.00 90.75 144 HIS A N 1
ATOM 1166 C CA . HIS A 1 144 ? 14.655 -4.146 -8.568 1.00 90.75 144 HIS A CA 1
ATOM 1167 C C . HIS A 1 144 ? 15.933 -4.984 -8.444 1.00 90.75 144 HIS A C 1
ATOM 1169 O O . HIS A 1 144 ? 16.660 -5.146 -9.421 1.00 90.75 144 HIS A O 1
ATOM 1175 N N . ARG A 1 145 ? 16.181 -5.584 -7.273 1.00 89.75 145 ARG A N 1
ATOM 1176 C CA . ARG A 1 145 ? 17.328 -6.479 -7.063 1.00 89.75 145 ARG A CA 1
ATOM 1177 C C . ARG A 1 145 ? 17.266 -7.719 -7.960 1.00 89.75 145 ARG A C 1
ATOM 1179 O O . ARG A 1 145 ? 18.298 -8.115 -8.490 1.00 89.75 145 ARG A O 1
ATOM 1186 N N . MET A 1 146 ? 16.084 -8.304 -8.152 1.00 90.88 146 MET A N 1
ATOM 1187 C CA . MET A 1 146 ? 15.887 -9.454 -9.046 1.00 90.88 146 MET A CA 1
ATOM 1188 C C . MET A 1 146 ? 16.165 -9.087 -10.510 1.00 90.88 146 MET A C 1
ATOM 1190 O O . MET A 1 146 ? 16.847 -9.835 -11.209 1.00 90.88 146 MET A O 1
ATOM 1194 N N . ALA A 1 147 ? 15.717 -7.908 -10.953 1.00 91.56 147 ALA A N 1
ATOM 1195 C C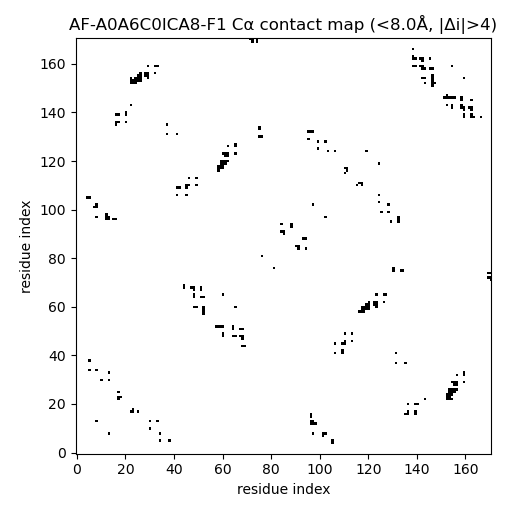A . ALA A 1 147 ? 16.025 -7.399 -12.288 1.00 91.56 147 ALA A CA 1
ATOM 1196 C C . ALA A 1 147 ? 17.539 -7.184 -12.472 1.00 91.56 147 ALA A C 1
ATOM 1198 O O . ALA A 1 147 ? 18.116 -7.686 -13.438 1.00 91.56 147 ALA A O 1
ATOM 1199 N N . MET A 1 148 ? 18.199 -6.544 -11.498 1.00 91.81 148 MET A N 1
ATOM 1200 C CA . MET A 1 148 ? 19.651 -6.314 -11.507 1.00 91.81 148 MET A CA 1
ATOM 1201 C C . MET A 1 148 ? 20.456 -7.616 -11.504 1.00 91.81 148 MET A C 1
ATOM 1203 O O . MET A 1 148 ? 21.446 -7.725 -12.223 1.00 91.81 148 MET A O 1
ATOM 1207 N N . HIS A 1 149 ? 20.015 -8.621 -10.744 1.00 91.44 149 HIS A N 1
ATOM 1208 C CA . HIS A 1 149 ? 20.620 -9.953 -10.751 1.00 91.44 149 HIS A CA 1
ATOM 1209 C C . HIS A 1 149 ? 20.517 -10.622 -12.132 1.00 91.44 149 HIS A C 1
ATOM 1211 O O . HIS A 1 149 ? 21.400 -11.370 -12.530 1.00 91.44 149 HIS A O 1
ATOM 1217 N N . GLY A 1 150 ? 19.453 -10.340 -12.885 1.00 91.19 150 GLY A N 1
ATOM 1218 C CA . GLY A 1 150 ? 19.299 -10.765 -14.276 1.00 91.19 150 GLY A CA 1
ATOM 1219 C C . GLY A 1 150 ? 19.943 -9.829 -15.304 1.00 91.19 150 GLY A C 1
ATOM 1220 O O . GLY A 1 150 ? 19.584 -9.925 -16.474 1.00 91.19 150 GLY A O 1
ATOM 1221 N N . HIS A 1 151 ? 20.815 -8.901 -14.889 1.00 91.25 151 HIS A N 1
ATOM 1222 C CA . HIS A 1 151 ? 21.429 -7.865 -15.733 1.00 91.25 151 HIS A CA 1
ATOM 1223 C C . HIS A 1 151 ? 20.425 -6.982 -16.504 1.00 91.25 151 HIS A C 1
ATOM 1225 O O . HIS A 1 151 ? 20.743 -6.428 -17.556 1.00 91.25 151 HIS A O 1
ATOM 1231 N N . ARG A 1 152 ? 19.203 -6.818 -15.981 1.00 89.94 152 ARG A N 1
ATOM 1232 C CA . ARG A 1 152 ? 18.150 -5.972 -16.561 1.00 89.94 152 ARG A CA 1
ATOM 1233 C C . ARG A 1 152 ? 17.945 -4.715 -15.718 1.00 89.94 152 ARG A C 1
ATOM 1235 O O . ARG A 1 152 ? 17.812 -4.780 -14.501 1.00 89.94 152 ARG A O 1
ATOM 1242 N N . MET A 1 153 ? 17.833 -3.567 -16.389 1.00 85.50 153 MET A N 1
ATOM 1243 C CA . MET A 1 153 ? 17.479 -2.281 -15.760 1.00 85.50 153 MET A CA 1
ATOM 1244 C C . MET A 1 153 ? 15.963 -2.031 -15.711 1.00 85.50 153 MET A C 1
ATOM 1246 O O . MET A 1 153 ? 15.500 -1.158 -14.976 1.00 85.50 153 MET A O 1
ATOM 1250 N N . THR A 1 154 ? 15.193 -2.766 -16.518 1.00 90.94 154 THR A N 1
ATOM 1251 C CA . THR A 1 154 ? 13.730 -2.683 -16.568 1.00 90.94 154 THR A CA 1
ATOM 1252 C C . THR A 1 154 ? 13.129 -3.715 -15.631 1.00 90.94 154 THR A C 1
ATOM 1254 O O . THR A 1 154 ? 13.415 -4.903 -15.765 1.00 90.94 154 THR A O 1
ATOM 1257 N N . VAL A 1 155 ? 12.276 -3.268 -14.709 1.00 90.88 155 VAL A N 1
ATOM 1258 C CA . VAL A 1 155 ? 11.526 -4.178 -13.837 1.00 90.88 155 VAL A CA 1
ATOM 1259 C C . VAL A 1 155 ? 10.313 -4.712 -14.591 1.00 90.88 155 VAL A C 1
ATOM 1261 O O . VAL A 1 155 ? 9.505 -3.943 -15.129 1.00 90.88 155 VAL A O 1
ATOM 1264 N N . GLU A 1 156 ? 10.194 -6.035 -14.613 1.00 90.62 156 GLU A N 1
ATOM 1265 C CA . GLU A 1 156 ? 9.135 -6.768 -15.300 1.00 90.62 156 GLU A CA 1
ATOM 1266 C C . GLU A 1 156 ? 8.194 -7.472 -14.310 1.00 90.62 156 GLU A C 1
ATOM 1268 O O . GLU A 1 156 ? 8.569 -7.718 -13.158 1.00 90.62 156 GLU A O 1
ATOM 1273 N N . PRO A 1 157 ? 6.975 -7.860 -14.741 1.00 90.25 157 PRO A N 1
ATOM 1274 C CA . PRO A 1 157 ? 6.006 -8.521 -13.863 1.00 90.25 157 PRO A CA 1
ATOM 1275 C C . PRO A 1 157 ? 6.554 -9.782 -13.185 1.00 90.25 157 PRO A C 1
ATOM 1277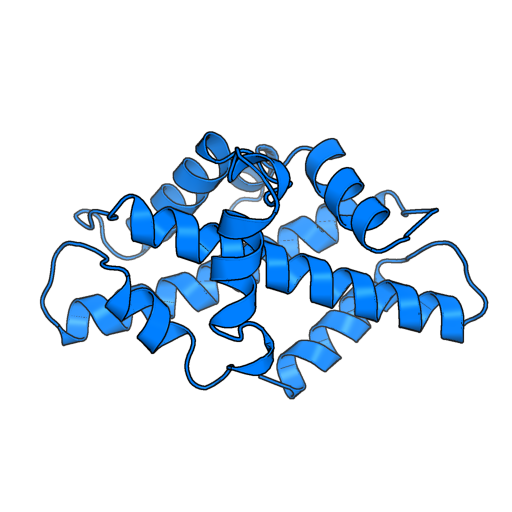 O O . PRO A 1 157 ? 6.250 -10.043 -12.022 1.00 90.25 157 PRO A O 1
ATOM 1280 N N . ARG A 1 158 ? 7.428 -10.530 -13.870 1.00 90.25 158 ARG A N 1
ATOM 1281 C CA . ARG A 1 158 ? 8.082 -11.727 -13.322 1.00 90.25 158 ARG A CA 1
ATOM 1282 C C . ARG A 1 158 ? 8.927 -11.422 -12.083 1.00 90.25 158 ARG A C 1
ATOM 1284 O O . ARG A 1 158 ? 8.930 -12.212 -11.137 1.00 90.25 158 ARG A O 1
ATOM 1291 N N . ASP A 1 159 ? 9.616 -10.282 -12.067 1.00 91.81 159 ASP A N 1
ATOM 1292 C CA . ASP A 1 159 ? 10.439 -9.856 -10.932 1.00 91.81 159 ASP A CA 1
ATOM 1293 C C . ASP A 1 159 ? 9.558 -9.509 -9.729 1.00 91.81 159 ASP A C 1
ATOM 1295 O O . ASP A 1 159 ? 9.862 -9.890 -8.598 1.00 91.81 159 ASP A O 1
ATOM 1299 N N . LEU A 1 160 ? 8.423 -8.847 -9.980 1.00 89.31 160 LEU A N 1
ATOM 1300 C CA . LEU A 1 160 ? 7.458 -8.479 -8.945 1.00 89.31 160 LEU A CA 1
ATOM 1301 C C . LEU A 1 160 ? 6.750 -9.702 -8.357 1.00 89.31 160 LEU A C 1
ATOM 1303 O O . LEU A 1 160 ? 6.590 -9.801 -7.143 1.00 89.31 160 LEU A O 1
ATOM 1307 N N . GLN A 1 161 ? 6.368 -10.660 -9.202 1.00 89.38 161 GLN A N 1
ATOM 1308 C CA . GLN A 1 161 ? 5.777 -11.922 -8.762 1.00 89.38 161 GLN A CA 1
ATOM 1309 C C . GLN A 1 161 ? 6.765 -12.732 -7.925 1.00 89.38 161 GLN A C 1
ATOM 1311 O O . GLN A 1 161 ? 6.404 -13.216 -6.853 1.00 89.38 161 GLN A O 1
ATOM 1316 N N . SER A 1 162 ? 8.025 -12.815 -8.358 1.00 89.75 162 SER A N 1
ATOM 1317 C CA . SER A 1 162 ? 9.093 -13.470 -7.593 1.00 89.75 162 SER A CA 1
ATOM 1318 C C . SER A 1 162 ? 9.309 -12.786 -6.240 1.00 89.75 162 SER A C 1
ATOM 1320 O O . SER A 1 162 ? 9.358 -13.452 -5.206 1.00 89.75 162 SER A O 1
ATOM 1322 N N . ALA A 1 163 ? 9.347 -11.449 -6.221 1.00 89.06 163 ALA A N 1
ATOM 1323 C CA . ALA A 1 163 ? 9.445 -10.665 -4.993 1.00 89.06 163 ALA A CA 1
ATOM 1324 C C . ALA A 1 163 ? 8.240 -10.883 -4.061 1.00 89.06 163 ALA A C 1
ATOM 1326 O O . ALA A 1 163 ? 8.410 -10.978 -2.846 1.00 89.06 163 ALA A O 1
ATOM 1327 N N . ARG A 1 164 ? 7.028 -11.023 -4.613 1.00 87.88 164 ARG A N 1
ATOM 1328 C CA . ARG A 1 164 ? 5.815 -11.337 -3.846 1.00 87.88 164 ARG A CA 1
ATOM 1329 C C . ARG A 1 164 ? 5.914 -12.700 -3.170 1.00 87.88 164 ARG A C 1
ATOM 1331 O O . ARG A 1 164 ? 5.564 -12.808 -1.997 1.00 87.88 164 ARG A O 1
ATOM 1338 N N . TYR A 1 165 ? 6.391 -13.724 -3.879 1.00 86.19 165 TYR A N 1
ATOM 1339 C CA . TYR A 1 165 ? 6.620 -15.044 -3.285 1.00 86.19 165 TYR A CA 1
ATOM 1340 C C . TYR A 1 165 ? 7.668 -14.979 -2.172 1.00 86.19 165 TYR A C 1
ATOM 1342 O O . TYR A 1 165 ? 7.413 -15.478 -1.080 1.00 86.19 165 TYR A O 1
ATOM 1350 N N . ALA A 1 166 ? 8.786 -14.286 -2.405 1.00 84.00 166 ALA A N 1
ATOM 1351 C CA . ALA A 1 166 ? 9.831 -14.110 -1.399 1.00 84.00 166 ALA A CA 1
ATOM 1352 C C . ALA A 1 166 ? 9.316 -13.405 -0.131 1.00 84.00 166 ALA A C 1
ATOM 1354 O O . ALA A 1 166 ? 9.619 -13.835 0.979 1.00 84.00 166 ALA A O 1
ATOM 1355 N N . LEU A 1 167 ? 8.496 -12.359 -0.278 1.00 79.69 167 LEU A N 1
ATOM 1356 C CA . LEU A 1 167 ? 7.894 -11.666 0.865 1.00 79.69 167 LEU A CA 1
ATOM 1357 C C . LEU A 1 167 ? 6.867 -12.520 1.598 1.00 79.69 167 LEU A C 1
ATOM 1359 O O . LEU A 1 167 ? 6.839 -12.490 2.820 1.00 79.69 167 LEU A O 1
ATOM 1363 N N . LYS A 1 168 ? 6.052 -13.294 0.876 1.00 75.69 168 LYS A N 1
ATOM 1364 C CA . LYS A 1 168 ? 5.061 -14.181 1.493 1.00 75.69 168 LYS A CA 1
ATOM 1365 C C . LYS A 1 168 ? 5.710 -15.302 2.309 1.00 75.69 168 LYS A C 1
ATOM 1367 O O . LYS A 1 168 ? 5.114 -15.734 3.278 1.00 75.69 168 LYS A O 1
ATOM 1372 N N . MET A 1 169 ? 6.897 -15.773 1.921 1.00 61.81 169 MET A N 1
ATOM 1373 C CA . MET A 1 169 ? 7.648 -16.779 2.689 1.00 61.81 169 MET A CA 1
ATOM 1374 C C . MET A 1 169 ? 8.371 -16.196 3.908 1.00 61.81 169 MET A C 1
ATOM 1376 O O . MET A 1 169 ? 8.692 -16.930 4.835 1.00 61.81 169 MET A O 1
ATOM 1380 N N . ALA A 1 170 ? 8.648 -14.892 3.901 1.00 59.34 170 ALA A N 1
ATOM 1381 C CA . ALA A 1 170 ? 9.238 -14.179 5.032 1.00 59.34 170 ALA A CA 1
ATOM 1382 C C . ALA A 1 170 ? 8.186 -13.667 6.042 1.00 59.34 170 ALA A C 1
ATOM 1384 O O . ALA A 1 170 ? 8.554 -12.971 6.991 1.00 59.34 170 ALA A O 1
ATOM 1385 N N . MET A 1 171 ? 6.902 -13.964 5.804 1.00 54.56 171 MET A N 1
ATOM 1386 C CA . MET A 1 171 ? 5.708 -13.515 6.532 1.00 54.56 171 MET A CA 1
ATOM 1387 C C . MET A 1 171 ? 4.865 -14.706 7.007 1.00 54.56 171 MET A C 1
ATOM 1389 O O . MET A 1 171 ? 3.949 -14.483 7.832 1.00 54.56 171 MET A O 1
#

Radius of gyration: 16.21 Å; Cα contacts (8 Å, |Δi|>4): 168; chains: 1; bounding box: 43×36×40 Å

InterPro domains:
  IPR000164 Histone H3/CENP-A [SM00428] (74-170)
  IPR001951 Histone H4 [PR00623] (19-39)
  IPR001951 Histone H4 [PR00623] (41-55)
  IPR001951 Histone H4 [PTHR10484] (8-68)
  IPR001951 Histone H4 [SM00417] (8-68)
  IPR001951 Histone H4 [cd22912] (9-66)
  IPR007125 Core Histone H2A/H2B/H3 domain [PF00125] (87-165)
  IPR009072 Histone-fold [G3DSA:1.10.20.10] (5-69)
  IPR009072 Histone-fold [G3DSA:1.10.20.10] (70-168)
  IPR009072 Histone-fold [SSF47113] (9-70)
  IPR009072 Histone-fold [SSF47113] (94-165)

Mean predicted aligned error: 7.96 Å

Nearest PDB structures (foldseek):
  6k03-assembly1_D  TM=7.315E-01  e=2.862E-05  Caenorhabditis elegans
  8uqd-assembly1_B  TM=7.650E-01  e=8.955E-05  Homo sapiens
  8uq8-assembly2_a  TM=7.368E-01  e=1.147E-04  Homo sapiens
  6k00-assembly1_D  TM=7.357E-01  e=1.039E-04  Caenorhabditis elegans
  8uq8-assembly1_A  TM=7.383E-01  e=1.206E-04  Homo sapiens

Secondary structure (DSSP, 8-state):
--GGGGGGS-HHHHHHHHHHHT--EE-TTHHHHHHHHHHHHHHHHHHHHHHHHHHTT-SEE-HHHHHHHHTT-GGG--HHHHHHHHHS-S-GGGT-SS-HHHHHHHHHHHHHHH-TT-EE-HHHHHHHHHHHHHHHHHHHHHHHHHHHHTT-SEE-HHHHHHHHHHHHHT-

Solvent-accessible surface area (backbone atoms only — not comparable to full-atom values): 9632 Å² total; per-residue (Å²): 131,75,77,70,72,58,62,71,66,45,70,68,34,54,48,50,46,37,47,74,64,67,50,83,37,77,44,81,66,40,63,59,52,54,44,56,52,50,54,54,50,51,52,57,50,50,53,40,26,49,53,43,26,58,74,69,70,47,59,52,44,45,50,66,35,50,56,55,49,43,61,90,45,57,91,76,63,57,82,58,62,64,50,49,44,60,72,76,34,103,44,66,66,80,74,49,58,62,64,65,68,58,52,51,52,48,53,51,57,59,47,43,74,78,41,81,77,64,42,75,37,74,67,26,56,50,51,53,49,52,53,51,52,46,52,50,46,52,38,50,44,44,10,44,49,49,18,48,74,69,77,34,71,52,38,47,62,68,31,45,53,51,25,49,53,55,51,59,75,75,90

Foldseek 3Di:
DDPVLLPLFDPQLLVVLLVVLVQDAEDPVVSVLLSVLLLVVLLLLLVQLVVLCVVVVHLERDQVSSVVSCPPPCVQDDPVVVVVCVVVDVDVVVLASRDLVSQLVSSLVSNCVVPVRHHYDPVNSVVSRNSSSSVSSQLSNQQCVVCVVVVHSYRDSVSSVVSVVVSVVSD

pLDDT: mean 78.87, std 15.23, range [35.22, 91.81]